Protein AF-A0A8R1EH06-F1 (afdb_monomer)

Sequence (81 aa):
MISQYVKKSRSAIRSYLNNPLYYGKKKSTGRPRKVTSRDERNIIRVVSNSPKNLYDVRAELNLSVCKQTVHNAITRSGTIV

Secondary structure (DSSP, 8-state):
-HHHHHTS-HHHHHHHHH-TTTTTT-----SPPSS-HHHHHHHHHHHHHS---HHHHHHHTT--S-HHHHHHHHHHHT---

InterPro domains:
  IPR009057 Homedomain-like superfamily [SSF46689] (34-78)
  IPR036388 Winged helix-like DNA-binding domain superfamily [G3DSA:1.10.10.10] (35-78)
  IPR048703 Transposable element Tc3 transposase-like, DNA-binding HTH domain [PF21517] (38-77)

Radius of gyration: 22.66 Å; Cα contacts (8 Å, |Δi|>4): 45; chains: 1; bounding box: 41×26×58 Å

Solvent-accessible surface area (backbone atoms only — not comparable to full-atom values): 5243 Å² total; per-residue (Å²): 113,70,40,69,80,70,72,46,56,64,64,60,52,49,55,32,70,77,37,61,93,56,54,88,65,76,76,81,91,70,81,82,72,93,63,50,78,65,52,45,51,50,52,46,52,55,53,75,75,41,99,65,56,64,64,56,54,34,59,78,67,67,50,97,64,57,62,67,58,58,52,54,48,45,65,71,67,65,80,70,133

Organism: Caenorhabditis japonica (NCBI:txid281687)

Mean predicted aligned error: 6.06 Å

Foldseek 3Di:
DVCVVVVHDPVLVVVCVVPVPCPPVDDDPDDDALADPVLLVQLLVVCLVDPDQLVCSCVVSVRPDDSVSSVVSNVVVVSDD

pLDDT: mean 92.08, std 7.35, range [47.81, 96.19]

Structure (mmCIF, N/CA/C/O backbone):
data_AF-A0A8R1EH06-F1
#
_entry.id   AF-A0A8R1EH06-F1
#
loop_
_atom_site.group_PDB
_atom_site.id
_atom_site.type_symbol
_atom_site.label_atom_id
_atom_site.label_alt_id
_atom_site.label_comp_id
_atom_site.label_asym_id
_atom_site.label_entity_id
_atom_site.label_seq_id
_atom_site.pdbx_PDB_ins_code
_atom_site.Cartn_x
_atom_site.Cartn_y
_atom_site.Cartn_z
_atom_site.occupancy
_atom_site.B_iso_or_equiv
_atom_site.auth_seq_id
_atom_site.auth_comp_id
_atom_site.auth_asym_id
_atom_site.auth_atom_id
_atom_site.pdbx_PDB_model_num
ATOM 1 N N . MET A 1 1 ? 23.834 -5.962 -36.915 1.00 76.19 1 MET A N 1
ATOM 2 C CA . MET A 1 1 ? 24.276 -4.633 -37.383 1.00 76.19 1 MET A CA 1
ATOM 3 C C . MET A 1 1 ? 23.856 -3.527 -36.415 1.00 76.19 1 MET A C 1
ATOM 5 O O . MET A 1 1 ? 24.694 -3.167 -35.607 1.00 76.19 1 MET A O 1
ATOM 9 N N . ILE A 1 2 ? 22.594 -3.076 -36.342 1.00 88.25 2 ILE A N 1
ATOM 10 C CA . ILE A 1 2 ? 22.174 -1.962 -35.442 1.00 88.25 2 ILE A CA 1
ATOM 11 C C . ILE A 1 2 ? 22.536 -2.163 -33.955 1.00 88.25 2 ILE A C 1
ATOM 13 O O . ILE A 1 2 ? 22.949 -1.220 -33.286 1.00 88.25 2 ILE A O 1
ATOM 17 N N . SER A 1 3 ? 22.448 -3.389 -33.429 1.00 89.81 3 SER A N 1
ATOM 18 C CA . SER A 1 3 ? 22.760 -3.672 -32.018 1.00 89.81 3 SER A CA 1
ATOM 19 C C . SER A 1 3 ? 24.201 -3.375 -31.603 1.00 89.81 3 SER A C 1
ATOM 21 O O . SER A 1 3 ? 24.434 -3.059 -30.440 1.00 89.81 3 SER A O 1
ATOM 23 N N . GLN A 1 4 ? 25.153 -3.460 -32.535 1.00 92.50 4 GLN A N 1
ATOM 24 C CA . GLN A 1 4 ? 26.563 -3.160 -32.271 1.00 92.50 4 GLN A CA 1
ATOM 25 C C . GLN A 1 4 ? 26.807 -1.645 -32.245 1.00 92.50 4 GLN A C 1
ATOM 27 O O . GLN A 1 4 ? 27.490 -1.161 -31.349 1.00 92.50 4 GLN A O 1
ATOM 32 N N . TYR A 1 5 ? 26.163 -0.894 -33.146 1.00 94.50 5 TYR A N 1
ATOM 33 C CA . TYR A 1 5 ? 26.234 0.571 -33.174 1.00 94.50 5 TYR A CA 1
ATOM 34 C C . TYR A 1 5 ? 25.570 1.212 -31.946 1.00 94.50 5 TYR A C 1
ATOM 36 O O . TYR A 1 5 ? 26.128 2.121 -31.342 1.00 94.50 5 TYR A O 1
ATOM 44 N N . VAL A 1 6 ? 24.402 0.704 -31.533 1.00 92.62 6 VAL A N 1
ATOM 45 C CA . VAL A 1 6 ? 23.616 1.256 -30.410 1.00 92.62 6 VAL A CA 1
ATOM 46 C C . VAL A 1 6 ? 24.025 0.649 -29.054 1.00 92.62 6 VAL A C 1
ATOM 48 O O . VAL A 1 6 ? 23.577 1.105 -28.005 1.00 92.62 6 VAL A O 1
ATOM 51 N N . LYS A 1 7 ? 24.883 -0.383 -29.046 1.00 95.38 7 LYS A N 1
ATOM 52 C CA . LYS A 1 7 ? 25.336 -1.115 -27.843 1.00 95.38 7 LYS A CA 1
ATOM 53 C C . LYS A 1 7 ? 24.176 -1.587 -26.948 1.00 95.38 7 LYS A C 1
ATOM 55 O O . LYS A 1 7 ? 24.231 -1.508 -25.720 1.00 95.38 7 LYS A O 1
ATOM 60 N N . LYS A 1 8 ? 23.095 -2.075 -27.563 1.00 94.31 8 LYS A N 1
ATOM 61 C CA . LYS A 1 8 ? 21.910 -2.622 -26.878 1.00 94.31 8 LYS A CA 1
ATOM 62 C C . LYS A 1 8 ? 21.583 -4.015 -27.392 1.00 94.31 8 LYS A C 1
ATOM 64 O O . LYS A 1 8 ? 21.913 -4.374 -28.522 1.00 94.31 8 LYS A O 1
ATOM 69 N N . SER A 1 9 ? 20.908 -4.806 -26.561 1.00 95.19 9 SER A N 1
ATOM 70 C CA . SER A 1 9 ? 20.459 -6.136 -26.963 1.00 95.19 9 SER A CA 1
ATOM 71 C C . SER A 1 9 ? 19.483 -6.047 -28.139 1.00 95.19 9 SER A C 1
ATOM 73 O O . SER A 1 9 ? 18.682 -5.115 -28.253 1.00 95.19 9 SER A O 1
ATOM 75 N N . ARG A 1 10 ? 19.517 -7.059 -29.013 1.00 94.44 10 ARG A N 1
ATOM 76 C CA . ARG A 1 10 ? 18.576 -7.165 -30.140 1.00 94.44 10 ARG A CA 1
ATOM 77 C C . ARG A 1 10 ? 17.119 -7.167 -29.666 1.00 94.44 10 ARG A C 1
ATOM 79 O O . ARG A 1 10 ? 16.269 -6.600 -30.341 1.00 94.44 10 ARG A O 1
ATOM 86 N N . SER A 1 11 ? 16.843 -7.760 -28.500 1.00 95.12 11 SER A N 1
ATOM 87 C CA . SER A 1 11 ? 15.508 -7.781 -27.895 1.00 95.12 11 SER A CA 1
ATOM 88 C C . SER A 1 11 ? 15.035 -6.391 -27.475 1.00 95.12 11 SER A C 1
ATOM 90 O O . SER A 1 11 ? 13.914 -6.027 -27.804 1.00 95.12 11 SER A O 1
ATOM 92 N N . ALA A 1 12 ? 15.883 -5.583 -26.830 1.00 93.38 12 ALA A N 1
ATOM 93 C CA . ALA A 1 12 ? 15.529 -4.213 -26.461 1.00 93.38 12 ALA A CA 1
ATOM 94 C C . ALA A 1 12 ? 15.251 -3.348 -27.700 1.00 93.38 12 ALA A C 1
ATOM 96 O O . ALA A 1 12 ? 14.265 -2.616 -27.736 1.00 93.38 12 ALA A O 1
ATOM 97 N N . ILE A 1 13 ? 16.078 -3.490 -28.740 1.00 94.75 13 ILE A N 1
ATOM 98 C CA . ILE A 1 13 ? 15.905 -2.772 -30.011 1.00 94.75 13 ILE A CA 1
ATOM 99 C C . ILE A 1 13 ? 14.597 -3.184 -30.689 1.00 94.75 13 ILE A C 1
ATOM 101 O O . ILE A 1 13 ? 13.832 -2.323 -31.105 1.00 94.75 13 ILE A O 1
ATOM 105 N N . ARG A 1 14 ? 14.294 -4.486 -30.747 1.00 94.88 14 ARG A N 1
ATOM 106 C CA . ARG A 1 14 ? 13.031 -4.984 -31.306 1.00 94.88 14 ARG A CA 1
ATOM 107 C C . ARG A 1 14 ? 11.822 -4.484 -30.513 1.00 94.88 14 ARG A C 1
ATOM 109 O O . ARG A 1 14 ? 10.858 -4.034 -31.119 1.00 94.88 14 ARG A O 1
ATOM 116 N N . SER A 1 15 ? 11.879 -4.515 -29.181 1.00 94.38 15 SER A N 1
ATOM 117 C CA . SER A 1 15 ? 10.808 -3.992 -28.322 1.00 94.38 15 SER A CA 1
ATOM 118 C C . SER A 1 15 ? 10.570 -2.497 -28.531 1.00 94.38 15 SER A C 1
ATOM 120 O O . SER A 1 15 ? 9.421 -2.065 -28.524 1.00 94.38 15 SER A O 1
ATOM 122 N N . TYR A 1 16 ? 11.634 -1.719 -28.742 1.00 94.81 16 TYR A N 1
ATOM 123 C CA . TYR A 1 16 ? 11.527 -0.304 -29.089 1.00 94.81 16 TYR A CA 1
ATOM 124 C C . TYR A 1 16 ? 10.907 -0.105 -30.477 1.00 94.81 16 TYR A C 1
ATOM 126 O O . TYR A 1 16 ? 9.928 0.617 -30.594 1.00 94.81 16 TYR A O 1
ATOM 134 N N . LEU A 1 17 ? 11.413 -0.779 -31.515 1.00 95.00 17 LEU A N 1
ATOM 135 C CA . LEU A 1 17 ? 10.922 -0.622 -32.892 1.00 95.00 17 LEU A CA 1
ATOM 136 C C . LEU A 1 17 ? 9.469 -1.081 -33.074 1.00 95.00 17 LEU A C 1
ATOM 138 O O . LEU A 1 17 ? 8.737 -0.480 -33.851 1.00 95.00 17 LEU A O 1
ATOM 142 N N . ASN A 1 18 ? 9.037 -2.112 -32.342 1.00 95.38 18 ASN A N 1
ATOM 143 C CA . ASN A 1 18 ? 7.654 -2.589 -32.380 1.00 95.38 18 ASN A CA 1
ATOM 144 C C . ASN A 1 18 ? 6.660 -1.572 -31.797 1.00 95.38 18 ASN A C 1
ATOM 146 O O . ASN A 1 18 ? 5.494 -1.575 -32.180 1.00 95.38 18 ASN A O 1
ATOM 150 N N . ASN A 1 19 ? 7.085 -0.751 -30.830 1.00 94.50 19 ASN A N 1
ATOM 151 C CA . ASN A 1 19 ? 6.225 0.257 -30.222 1.00 94.50 19 ASN A CA 1
ATOM 152 C C . ASN A 1 19 ? 7.030 1.456 -29.678 1.00 94.50 19 ASN A C 1
ATOM 154 O O . ASN A 1 19 ? 7.163 1.627 -28.458 1.00 94.50 19 ASN A O 1
ATOM 158 N N . PRO A 1 20 ? 7.561 2.312 -30.567 1.00 94.88 20 PRO A N 1
ATOM 159 C CA . PRO A 1 20 ? 8.479 3.374 -30.168 1.00 94.88 20 PRO A CA 1
ATOM 160 C C . PRO A 1 20 ? 7.773 4.470 -29.368 1.00 94.88 20 PRO A C 1
ATOM 162 O O . PRO A 1 20 ? 8.363 5.047 -28.456 1.00 94.88 20 PRO A O 1
ATOM 165 N N . LEU A 1 21 ? 6.487 4.718 -29.646 1.00 95.94 21 LEU A N 1
ATOM 166 C CA . LEU A 1 21 ? 5.705 5.756 -28.972 1.00 95.94 21 LEU A CA 1
ATOM 167 C C . LEU A 1 21 ? 5.435 5.439 -27.497 1.00 95.94 21 LEU A C 1
ATOM 169 O O . LEU A 1 21 ? 5.287 6.373 -26.707 1.00 95.94 21 LEU A O 1
ATOM 173 N N . TYR A 1 22 ? 5.372 4.161 -27.111 1.00 94.81 22 TYR A N 1
ATOM 174 C CA . TYR A 1 22 ? 5.063 3.744 -25.737 1.00 94.81 22 TYR A CA 1
ATOM 175 C C . TYR A 1 22 ? 6.228 3.058 -25.008 1.00 94.81 22 TYR A C 1
ATOM 177 O O . TYR A 1 22 ? 6.094 2.717 -23.827 1.00 94.81 22 TYR A O 1
ATOM 185 N N . TYR A 1 23 ? 7.382 2.887 -25.657 1.00 94.06 23 TYR A N 1
ATOM 186 C CA . TYR A 1 23 ? 8.564 2.305 -25.026 1.00 94.06 23 TYR A CA 1
ATOM 187 C C . TYR A 1 23 ? 8.982 3.097 -23.777 1.00 94.06 23 TYR A C 1
ATOM 189 O O . TYR A 1 23 ? 9.097 4.320 -23.801 1.00 94.06 23 TYR A O 1
ATOM 197 N N . GLY A 1 24 ? 9.176 2.398 -22.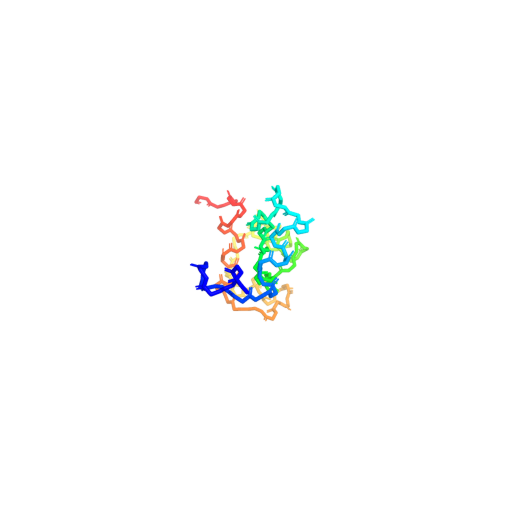655 1.00 91.69 24 GLY A N 1
ATOM 198 C CA . GLY A 1 24 ? 9.575 3.007 -21.379 1.00 91.69 24 GLY A CA 1
ATOM 199 C C . GLY A 1 24 ? 8.500 3.847 -20.672 1.00 91.69 24 GLY A C 1
ATOM 200 O O . GLY A 1 24 ? 8.730 4.284 -19.548 1.00 91.69 24 GLY A O 1
ATOM 201 N N . LYS A 1 25 ? 7.314 4.050 -21.265 1.00 94.25 25 LYS A N 1
ATOM 202 C CA . LYS A 1 25 ? 6.233 4.838 -20.640 1.00 94.25 25 LYS A CA 1
ATOM 203 C C . LYS A 1 25 ? 5.443 4.060 -19.589 1.00 94.25 25 LYS A C 1
ATOM 205 O O . LYS A 1 25 ? 4.849 4.658 -18.693 1.00 94.25 25 LYS A O 1
ATOM 210 N N . LYS A 1 26 ? 5.430 2.728 -19.677 1.00 92.12 26 LYS A N 1
ATOM 211 C CA . LYS A 1 26 ? 4.738 1.872 -18.708 1.00 92.12 26 LYS A CA 1
ATOM 212 C C . LYS A 1 26 ? 5.479 1.889 -17.369 1.00 92.12 26 LYS A C 1
ATOM 214 O O . LYS A 1 26 ? 6.528 1.265 -17.231 1.00 92.12 26 LYS A O 1
ATOM 219 N N . LYS A 1 27 ? 4.906 2.566 -16.371 1.00 93.69 27 LYS A N 1
ATOM 220 C CA . LYS A 1 27 ? 5.405 2.542 -14.991 1.00 93.69 27 LYS A CA 1
ATOM 221 C C . LYS A 1 27 ? 4.923 1.282 -14.273 1.00 93.69 27 LYS A C 1
ATOM 223 O O . LYS A 1 27 ? 3.767 0.888 -14.407 1.00 93.69 27 LYS A O 1
ATOM 228 N N . SER A 1 28 ? 5.812 0.663 -13.501 1.00 92.25 28 SER A N 1
ATOM 229 C CA . SER A 1 28 ? 5.419 -0.369 -12.542 1.00 92.25 28 SER A CA 1
ATOM 230 C C . SER A 1 28 ? 4.793 0.300 -11.322 1.00 92.25 28 SER A C 1
ATOM 232 O O . SER A 1 28 ? 5.332 1.278 -10.808 1.00 92.25 28 SER A O 1
ATOM 234 N N . THR A 1 29 ? 3.676 -0.238 -10.843 1.00 89.81 29 THR A N 1
ATOM 235 C CA . THR A 1 29 ? 2.998 0.220 -9.621 1.00 89.81 29 THR A CA 1
ATOM 236 C C . THR A 1 29 ? 3.793 -0.087 -8.348 1.00 89.81 29 THR A C 1
ATOM 238 O O . THR A 1 29 ? 3.436 0.386 -7.273 1.00 89.81 29 THR A O 1
ATOM 241 N N . GLY A 1 30 ? 4.872 -0.869 -8.453 1.00 93.62 30 GLY A N 1
ATOM 242 C CA . GLY A 1 30 ? 5.678 -1.295 -7.315 1.00 93.62 30 GLY A CA 1
ATOM 243 C C . GLY A 1 30 ? 5.017 -2.410 -6.504 1.00 93.62 30 GLY A C 1
ATOM 244 O O . GLY A 1 30 ? 4.051 -3.044 -6.933 1.00 93.62 30 GLY A O 1
ATOM 245 N N . ARG A 1 31 ? 5.579 -2.681 -5.323 1.00 94.25 31 ARG A N 1
ATOM 246 C CA . ARG A 1 31 ? 5.112 -3.751 -4.436 1.00 94.25 31 ARG A CA 1
ATOM 247 C C . ARG A 1 31 ? 3.750 -3.387 -3.820 1.00 94.25 31 ARG A C 1
ATOM 249 O O . ARG A 1 31 ? 3.631 -2.294 -3.262 1.00 94.25 31 ARG A O 1
ATOM 256 N N . PRO A 1 32 ? 2.758 -4.299 -3.833 1.00 93.19 32 PRO A N 1
ATOM 257 C CA . PRO A 1 32 ? 1.500 -4.095 -3.124 1.00 93.19 32 PRO A CA 1
ATOM 258 C C . PRO A 1 32 ? 1.703 -3.842 -1.627 1.00 93.19 32 PRO A C 1
ATOM 260 O O . PRO A 1 32 ? 2.645 -4.348 -1.007 1.00 93.19 32 PRO A O 1
ATOM 263 N N . ARG A 1 33 ? 0.796 -3.063 -1.033 1.00 93.31 33 ARG A N 1
ATOM 264 C CA . ARG A 1 33 ? 0.799 -2.793 0.410 1.00 93.31 33 ARG A CA 1
ATOM 265 C C . ARG A 1 33 ? 0.404 -4.046 1.195 1.00 93.31 33 ARG A C 1
ATOM 267 O O . ARG A 1 33 ? -0.318 -4.899 0.693 1.00 93.31 33 ARG A O 1
ATOM 274 N N . LYS A 1 34 ? 0.861 -4.123 2.450 1.00 94.00 34 LYS A N 1
ATOM 275 C CA . LYS A 1 34 ? 0.500 -5.206 3.385 1.00 94.00 34 LYS A CA 1
ATOM 276 C C . LYS A 1 34 ? -0.913 -5.078 3.961 1.00 94.00 34 LYS A C 1
ATOM 278 O O . LYS A 1 34 ? -1.467 -6.072 4.402 1.00 94.00 34 LYS A O 1
ATOM 283 N N . VAL A 1 35 ? -1.454 -3.863 3.992 1.00 94.56 35 VAL A N 1
ATOM 284 C CA . VAL A 1 35 ? -2.828 -3.574 4.420 1.00 94.56 35 VAL A CA 1
ATOM 285 C C . VAL A 1 35 ? -3.705 -3.416 3.190 1.00 94.56 35 VAL A C 1
ATOM 287 O O . VAL A 1 35 ? -3.316 -2.740 2.233 1.00 94.56 35 VAL A O 1
ATOM 290 N N . THR A 1 36 ? -4.877 -4.046 3.209 1.00 94.94 36 THR A N 1
ATOM 291 C CA . THR A 1 36 ? -5.867 -3.881 2.145 1.00 94.94 36 THR A CA 1
ATOM 292 C C . THR A 1 36 ? -6.582 -2.541 2.293 1.00 94.94 36 THR A C 1
ATOM 294 O O . THR A 1 36 ? -6.609 -1.947 3.370 1.00 94.94 36 THR A O 1
ATOM 297 N N . SER A 1 37 ? -7.248 -2.073 1.236 1.00 94.62 37 SER A N 1
ATOM 298 C CA . SER A 1 37 ? -8.074 -0.862 1.326 1.00 94.62 37 SER A CA 1
ATOM 299 C C . SER A 1 37 ? -9.212 -0.994 2.347 1.00 94.62 37 SER A C 1
ATOM 301 O O . SER A 1 37 ? -9.687 0.012 2.865 1.00 94.62 37 SER A O 1
ATOM 303 N N . ARG A 1 38 ? -9.671 -2.220 2.642 1.00 96.19 38 ARG A N 1
ATOM 304 C CA . ARG A 1 38 ? -10.668 -2.474 3.692 1.00 96.19 38 ARG A CA 1
ATOM 305 C C . ARG A 1 38 ? -10.054 -2.294 5.078 1.00 96.19 38 ARG A C 1
ATOM 307 O O . ARG A 1 38 ? -10.665 -1.632 5.912 1.00 96.19 38 ARG A O 1
ATOM 314 N N . ASP A 1 39 ? -8.857 -2.830 5.292 1.00 95.38 39 ASP A N 1
ATOM 315 C CA . ASP A 1 39 ? -8.141 -2.685 6.561 1.00 95.38 39 ASP A C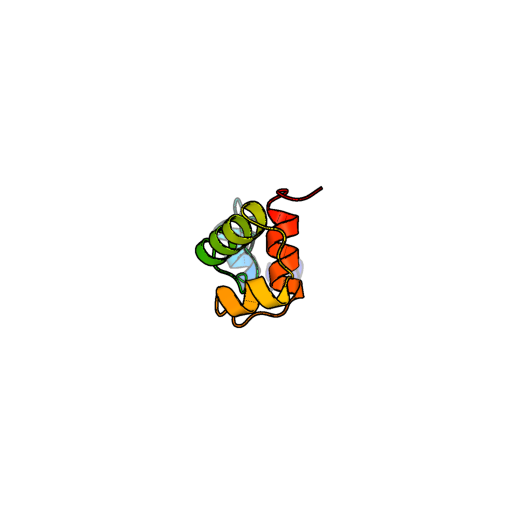A 1
ATOM 316 C C . ASP A 1 39 ? -7.799 -1.223 6.821 1.00 95.38 39 ASP A C 1
ATOM 318 O O . ASP A 1 39 ? -8.044 -0.737 7.918 1.00 95.38 39 ASP A O 1
ATOM 322 N N . GLU A 1 40 ? -7.326 -0.494 5.804 1.00 94.81 40 GLU A N 1
ATOM 323 C CA . GLU A 1 40 ? -7.061 0.946 5.911 1.00 94.81 40 GLU A CA 1
ATOM 324 C C . GLU A 1 40 ? -8.321 1.703 6.370 1.00 94.81 40 GLU A C 1
ATOM 326 O O . GLU A 1 40 ? -8.257 2.458 7.337 1.00 94.81 40 GLU A O 1
ATOM 331 N N . ARG A 1 41 ? -9.496 1.439 5.777 1.00 95.38 41 ARG A N 1
ATOM 332 C CA . ARG A 1 41 ? -10.760 2.061 6.220 1.00 95.38 41 ARG A CA 1
ATOM 333 C C . ARG A 1 41 ? -11.157 1.680 7.644 1.00 95.38 41 ARG A C 1
ATOM 335 O O . ARG A 1 41 ? -11.649 2.527 8.383 1.00 95.38 41 ARG A O 1
ATOM 342 N N . ASN A 1 42 ? -10.968 0.421 8.032 1.00 95.44 42 ASN A N 1
ATOM 343 C CA . ASN A 1 42 ? -11.290 -0.038 9.382 1.00 95.44 42 ASN A CA 1
ATOM 344 C C . ASN A 1 42 ? -10.367 0.583 10.433 1.00 95.44 42 ASN A C 1
ATOM 346 O O . ASN A 1 42 ? -10.862 1.011 11.471 1.00 95.44 42 ASN A O 1
ATOM 350 N N . ILE A 1 43 ? -9.066 0.687 10.143 1.00 94.50 43 ILE A N 1
ATOM 351 C CA . ILE A 1 43 ? -8.091 1.393 10.984 1.00 94.50 43 ILE A CA 1
ATOM 352 C C . ILE A 1 43 ? -8.559 2.831 11.203 1.00 94.50 43 ILE A C 1
ATOM 354 O O . ILE A 1 43 ? -8.675 3.265 12.345 1.00 94.50 43 ILE A O 1
ATOM 358 N N . ILE A 1 44 ? -8.885 3.544 10.119 1.00 93.75 44 ILE A N 1
ATOM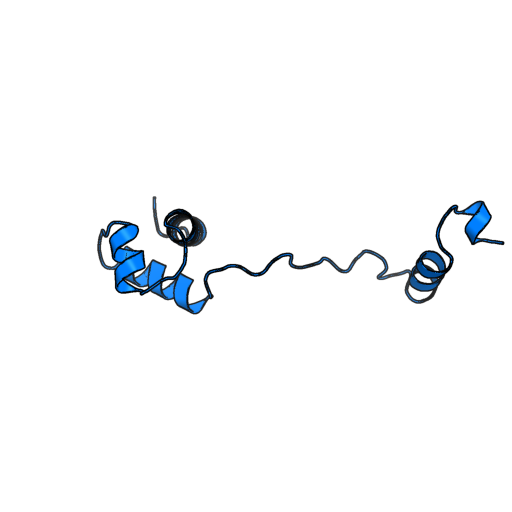 359 C CA . ILE A 1 44 ? -9.329 4.941 10.186 1.00 93.75 44 ILE A CA 1
ATOM 360 C C . ILE A 1 44 ? -10.601 5.057 11.025 1.00 93.75 44 ILE A C 1
ATOM 362 O O . ILE A 1 44 ? -10.649 5.860 11.945 1.00 93.75 44 ILE A O 1
ATOM 366 N N . ARG A 1 45 ? -11.605 4.212 10.772 1.00 93.62 45 ARG A N 1
ATOM 367 C CA . ARG A 1 45 ? -12.871 4.222 11.514 1.00 93.62 45 ARG A CA 1
ATOM 368 C C . ARG A 1 45 ? -12.674 4.008 13.017 1.00 93.62 45 ARG A C 1
ATOM 370 O O . ARG A 1 45 ? -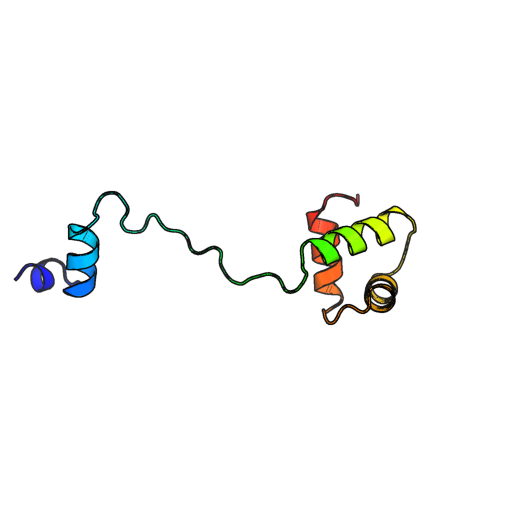13.288 4.710 13.810 1.00 93.62 45 ARG A O 1
ATOM 377 N N . VAL A 1 46 ? -11.850 3.037 13.414 1.00 93.62 46 VAL A N 1
ATOM 378 C CA . VAL A 1 46 ? -11.596 2.743 14.835 1.00 93.62 46 VAL A CA 1
ATOM 379 C C . VAL A 1 46 ? -10.918 3.929 15.519 1.00 93.62 46 VAL A C 1
ATOM 381 O O . VAL A 1 46 ? -11.336 4.325 16.603 1.00 93.62 46 VAL A O 1
ATOM 384 N N . VAL A 1 47 ? -9.917 4.514 14.862 1.00 92.38 47 VAL A N 1
ATOM 385 C CA . VAL A 1 47 ? -9.141 5.644 15.386 1.00 92.38 47 VAL A CA 1
ATOM 386 C C . VAL A 1 47 ? -9.960 6.937 15.428 1.00 92.38 47 VAL A C 1
ATOM 388 O O . VAL A 1 47 ? -9.836 7.703 16.375 1.00 92.38 47 VAL A O 1
ATOM 391 N N . SER A 1 48 ? -10.832 7.174 14.446 1.00 90.19 48 SER A N 1
ATOM 392 C CA . SER A 1 48 ? -11.715 8.348 14.424 1.00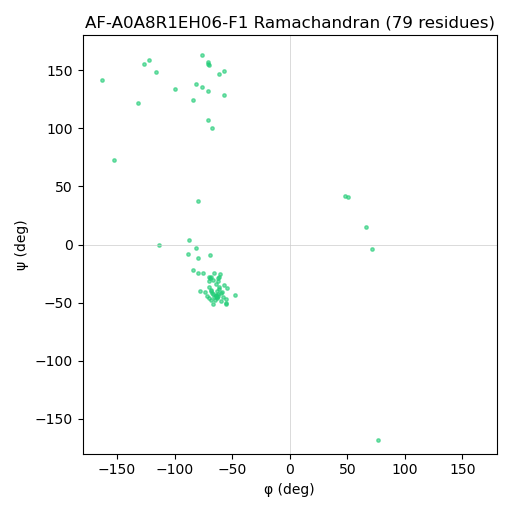 90.19 48 SE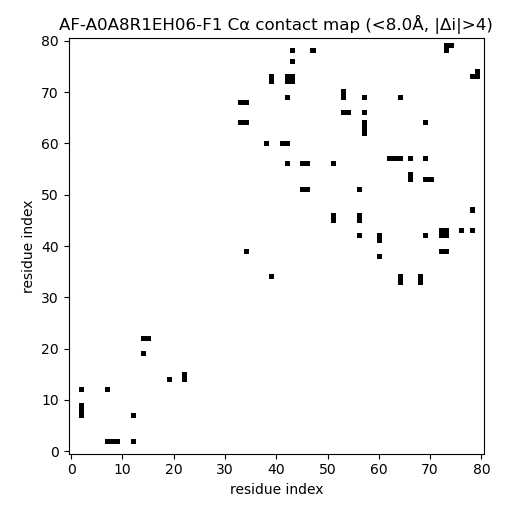R A CA 1
ATOM 393 C C . SER A 1 48 ? -12.814 8.294 15.485 1.00 90.19 48 SER A C 1
ATOM 395 O O . SER A 1 48 ? -13.271 9.338 15.935 1.00 90.19 48 SER A O 1
ATOM 397 N N . ASN A 1 49 ? -13.241 7.097 15.894 1.00 91.00 49 ASN A N 1
ATOM 398 C CA . ASN A 1 49 ? -14.299 6.940 16.890 1.00 91.00 49 ASN A CA 1
ATOM 399 C C . ASN A 1 49 ? -13.789 7.028 18.337 1.00 91.00 49 ASN A C 1
ATOM 401 O O . ASN A 1 49 ? -14.586 7.257 19.243 1.00 91.00 49 ASN A O 1
ATOM 405 N N . SER A 1 50 ? -12.499 6.781 18.587 1.00 86.19 50 SER A N 1
ATOM 406 C CA . SER A 1 50 ? -11.942 6.772 19.941 1.00 86.19 50 SER A CA 1
ATOM 407 C C . SER A 1 50 ? -10.412 6.885 19.926 1.00 86.19 50 SER A C 1
ATOM 409 O O . SER A 1 50 ? -9.767 6.239 19.093 1.00 86.19 50 SER A O 1
ATOM 411 N N . PRO A 1 51 ? -9.804 7.634 20.868 1.00 87.31 51 PRO A N 1
ATOM 412 C CA . PRO A 1 51 ? -8.358 7.646 21.040 1.00 87.31 51 PRO A CA 1
ATOM 413 C C . PRO A 1 51 ? -7.888 6.280 21.557 1.00 87.31 51 PRO A C 1
ATOM 415 O O . PRO A 1 51 ? -7.991 5.969 22.742 1.00 87.31 51 PRO A O 1
ATOM 418 N N . LYS A 1 52 ? -7.365 5.454 20.651 1.00 89.88 52 LYS A N 1
ATOM 419 C CA . LYS A 1 52 ? -6.809 4.131 20.958 1.00 89.88 52 LYS A CA 1
ATOM 420 C C . LYS A 1 52 ? -5.326 4.083 20.645 1.00 89.88 52 LYS A C 1
ATOM 422 O O . LYS A 1 52 ? -4.846 4.721 19.705 1.00 89.88 52 LYS A O 1
ATOM 427 N N . ASN A 1 53 ? -4.591 3.283 21.412 1.00 92.50 53 ASN A N 1
ATOM 428 C CA . ASN A 1 53 ? -3.191 3.053 21.105 1.00 92.50 53 ASN A CA 1
ATOM 429 C C . ASN A 1 53 ? -3.068 2.177 19.834 1.00 92.50 53 ASN A C 1
ATOM 431 O O . ASN A 1 53 ? -3.964 1.413 19.474 1.00 92.50 53 ASN A O 1
ATOM 435 N N . LEU A 1 54 ? -1.936 2.270 19.132 1.00 93.50 54 LEU A N 1
ATOM 436 C CA . LEU A 1 54 ? -1.741 1.546 17.867 1.00 93.50 54 LEU A CA 1
ATOM 437 C C . LEU A 1 54 ? -1.694 0.014 18.020 1.00 93.50 54 LEU A C 1
ATOM 439 O O . LEU A 1 54 ? -1.940 -0.700 17.046 1.00 93.50 54 LEU A O 1
ATOM 443 N N . TYR A 1 55 ? -1.330 -0.495 19.199 1.00 95.06 55 TYR A N 1
ATOM 444 C CA . TYR A 1 55 ? -1.341 -1.929 19.489 1.00 95.06 55 TYR A CA 1
ATOM 445 C C . TYR A 1 55 ? -2.771 -2.439 19.670 1.00 95.06 55 TYR A C 1
ATOM 447 O O . TYR A 1 55 ? -3.093 -3.482 19.109 1.00 95.06 55 TYR A O 1
ATOM 455 N N . ASP A 1 56 ? -3.629 -1.675 20.344 1.00 94.81 56 ASP A N 1
ATOM 456 C CA . ASP A 1 56 ? -5.042 -1.993 20.540 1.00 94.81 56 ASP A CA 1
ATOM 457 C C . ASP A 1 56 ? -5.761 -2.026 19.197 1.00 94.81 56 ASP A C 1
ATOM 459 O O . ASP A 1 56 ? -6.436 -3.000 18.894 1.00 94.81 56 ASP A O 1
ATOM 463 N N . VAL A 1 57 ? -5.536 -1.027 18.333 1.00 94.19 57 VAL A N 1
ATOM 464 C CA . VAL A 1 57 ? -6.115 -1.002 16.977 1.00 94.19 57 VAL A CA 1
ATOM 465 C C . VAL A 1 57 ? -5.673 -2.223 16.172 1.00 94.19 57 VAL A C 1
ATOM 467 O O . VAL A 1 57 ? -6.471 -2.838 15.466 1.00 94.19 57 VAL A O 1
ATOM 470 N N . ARG A 1 58 ? -4.394 -2.598 16.275 1.00 95.75 58 ARG A N 1
ATOM 471 C CA . ARG A 1 58 ? -3.862 -3.789 15.607 1.00 95.75 58 ARG A CA 1
ATOM 472 C C . ARG A 1 58 ? -4.509 -5.070 16.139 1.00 95.75 58 ARG A C 1
ATOM 474 O O . ARG A 1 58 ? -4.824 -5.940 15.331 1.00 95.75 58 ARG A O 1
ATOM 481 N N . ALA A 1 59 ? -4.652 -5.195 17.456 1.00 95.69 59 ALA A N 1
ATOM 482 C CA . ALA A 1 59 ? -5.221 -6.366 18.112 1.00 95.69 59 ALA A CA 1
ATOM 483 C C . ALA A 1 59 ? -6.724 -6.496 17.824 1.00 95.69 59 ALA A C 1
ATOM 485 O O . ALA A 1 59 ? -7.169 -7.549 17.384 1.00 95.69 59 ALA A O 1
ATOM 486 N N . GLU A 1 60 ? -7.484 -5.411 17.963 1.00 95.25 60 GLU A N 1
ATOM 487 C CA . GLU A 1 60 ? -8.925 -5.348 17.693 1.00 95.25 60 GLU A CA 1
ATOM 488 C C . GLU A 1 60 ? -9.256 -5.719 16.245 1.00 95.25 60 GLU A C 1
ATOM 490 O O . GLU A 1 60 ? -10.207 -6.452 15.979 1.00 95.25 60 GLU A O 1
ATOM 495 N N . LEU A 1 61 ? -8.441 -5.250 15.299 1.00 95.12 61 LEU A N 1
ATOM 496 C CA . LEU A 1 61 ? -8.600 -5.554 13.878 1.00 95.12 61 LEU A CA 1
ATOM 497 C C . LEU A 1 61 ? -7.885 -6.845 13.447 1.00 95.12 61 LEU A C 1
ATOM 499 O O . LEU A 1 61 ? -7.887 -7.161 12.259 1.00 95.12 61 LEU A O 1
ATOM 503 N N . ASN A 1 62 ? -7.274 -7.584 14.381 1.00 95.69 62 ASN A N 1
ATOM 504 C CA . ASN A 1 62 ? -6.525 -8.821 14.137 1.00 95.69 62 ASN A CA 1
ATOM 505 C C . ASN A 1 62 ? -5.510 -8.710 12.981 1.00 95.69 62 ASN A C 1
ATOM 507 O O . ASN A 1 62 ? -5.368 -9.609 12.149 1.00 95.69 62 ASN A O 1
ATOM 511 N N . LEU A 1 63 ? -4.791 -7.585 12.905 1.00 95.38 63 LEU A N 1
ATOM 512 C CA . LEU A 1 63 ? -3.898 -7.303 11.783 1.00 95.38 63 LEU A CA 1
ATOM 513 C C . LEU A 1 63 ? -2.525 -7.965 11.968 1.00 95.38 63 LEU A C 1
ATOM 515 O O . LEU A 1 63 ? -1.771 -7.672 12.905 1.00 95.38 63 LEU A O 1
ATOM 519 N N . SER A 1 64 ? -2.128 -8.769 10.983 1.00 95.00 64 SER A N 1
ATOM 520 C CA . SER A 1 64 ? -0.806 -9.408 10.886 1.00 95.00 64 SER A CA 1
ATOM 521 C C . SER A 1 64 ? 0.288 -8.465 10.349 1.00 95.00 64 SER A C 1
ATOM 523 O O . SER A 1 64 ? 1.181 -8.858 9.598 1.00 95.00 64 SER A O 1
ATOM 525 N N . VAL A 1 65 ? 0.247 -7.186 10.736 1.00 95.31 65 VAL A N 1
ATOM 526 C CA . VAL A 1 65 ? 1.210 -6.155 10.307 1.00 95.31 65 VAL A CA 1
ATOM 527 C C . VAL A 1 65 ? 1.911 -5.514 11.498 1.00 95.31 65 VAL A C 1
ATOM 529 O O . VAL A 1 65 ? 1.420 -5.552 12.619 1.00 95.31 65 VAL A O 1
ATOM 532 N N . CYS A 1 66 ? 3.074 -4.901 11.281 1.00 95.06 66 CYS A N 1
ATOM 533 C CA . CYS A 1 66 ? 3.761 -4.194 12.361 1.00 95.06 66 CYS A CA 1
ATOM 534 C C . CYS A 1 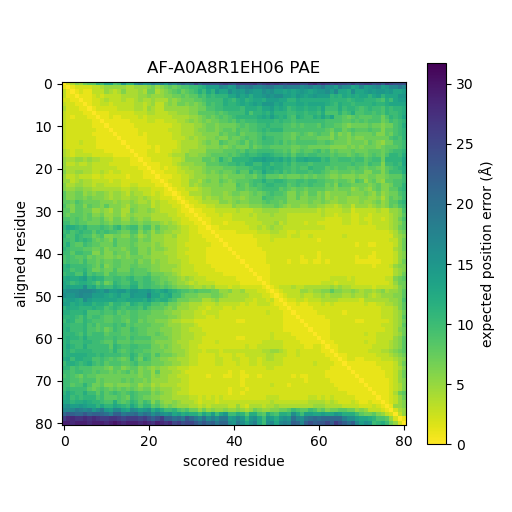66 ? 3.025 -2.898 12.744 1.00 95.06 66 CYS A C 1
ATOM 536 O O . CYS A 1 66 ? 2.343 -2.294 11.913 1.00 95.06 66 CYS A O 1
ATOM 538 N N . LYS A 1 67 ? 3.242 -2.422 13.978 1.00 94.62 67 LYS A N 1
ATOM 539 C CA . LYS A 1 67 ? 2.708 -1.144 14.493 1.00 94.62 67 LYS A CA 1
ATOM 540 C C . LYS A 1 67 ? 2.922 0.016 13.514 1.00 94.62 67 LYS A C 1
ATOM 542 O O . LYS A 1 67 ? 2.001 0.782 13.248 1.00 94.62 67 LYS A O 1
ATOM 547 N N . GLN A 1 68 ? 4.116 0.101 12.922 1.00 95.31 68 GLN A N 1
ATOM 548 C CA . GLN A 1 68 ? 4.450 1.159 11.967 1.00 95.31 68 GLN A CA 1
ATOM 549 C C . GLN A 1 68 ? 3.566 1.132 10.714 1.00 95.31 68 GLN A C 1
ATOM 551 O O . GLN A 1 68 ? 3.275 2.173 10.138 1.00 95.31 68 GLN A O 1
ATOM 556 N N . THR A 1 69 ? 3.106 -0.046 10.283 1.00 95.38 69 THR A N 1
ATOM 557 C CA . THR A 1 69 ? 2.207 -0.150 9.124 1.00 95.38 69 THR A CA 1
ATOM 558 C C . THR A 1 69 ? 0.840 0.455 9.434 1.00 95.38 69 THR A C 1
ATOM 560 O O . THR A 1 69 ? 0.295 1.150 8.579 1.00 95.38 69 THR A O 1
ATOM 563 N N . VAL A 1 70 ? 0.327 0.243 10.652 1.00 95.06 70 VAL A N 1
ATOM 564 C CA . VAL A 1 70 ? -0.924 0.855 11.133 1.00 95.06 70 VAL 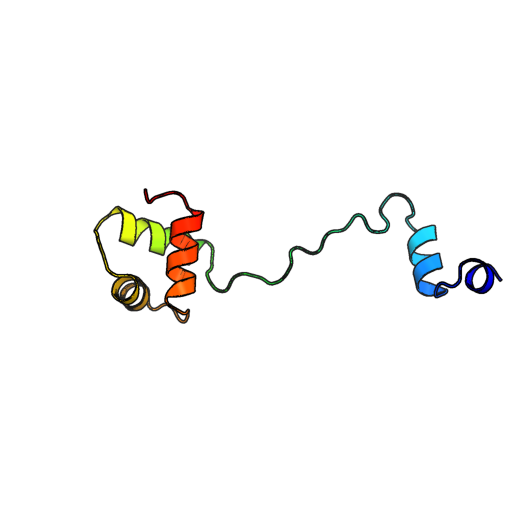A CA 1
ATOM 565 C C . VAL A 1 70 ? -0.765 2.372 11.233 1.00 95.06 70 VAL A C 1
ATOM 567 O O . VAL A 1 70 ? -1.575 3.102 10.675 1.00 95.06 70 VAL A O 1
ATOM 570 N N . HIS A 1 71 ? 0.330 2.848 11.834 1.00 94.25 71 HIS A N 1
ATOM 571 C CA . HIS A 1 71 ? 0.645 4.279 11.892 1.00 94.25 71 HIS A CA 1
ATOM 572 C C . HIS A 1 71 ? 0.689 4.911 10.495 1.00 94.25 71 HIS A C 1
ATOM 574 O O . HIS A 1 71 ? 0.002 5.890 10.231 1.00 94.25 71 HIS A O 1
ATOM 580 N N . ASN A 1 72 ? 1.423 4.304 9.558 1.00 94.81 72 ASN A N 1
ATOM 581 C CA . ASN A 1 72 ? 1.527 4.818 8.195 1.00 94.81 72 ASN A CA 1
ATOM 582 C C . ASN A 1 72 ? 0.173 4.834 7.463 1.00 94.81 72 ASN A C 1
ATOM 584 O O . ASN A 1 72 ? 0.004 5.639 6.551 1.00 94.81 72 ASN A O 1
ATOM 588 N N . ALA A 1 73 ? -0.764 3.940 7.800 1.00 93.44 73 ALA A N 1
ATOM 589 C CA . ALA A 1 73 ? -2.118 3.969 7.247 1.00 93.44 73 ALA A CA 1
ATOM 590 C C . ALA A 1 73 ? -2.902 5.196 7.743 1.00 93.44 73 ALA A C 1
ATOM 592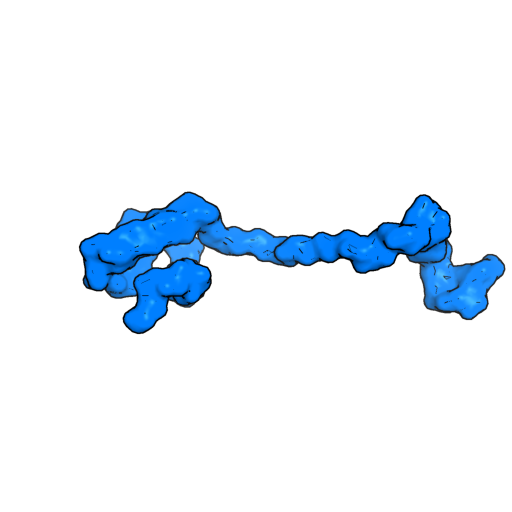 O O . ALA A 1 73 ? -3.559 5.844 6.936 1.00 93.44 73 ALA A O 1
ATOM 593 N N . ILE A 1 74 ? -2.753 5.547 9.023 1.00 92.94 74 ILE A N 1
ATOM 594 C CA . ILE A 1 74 ? -3.379 6.721 9.649 1.00 92.94 74 ILE A CA 1
ATOM 595 C C . ILE A 1 74 ? -2.757 8.026 9.133 1.00 92.94 74 ILE A C 1
ATOM 597 O O . ILE A 1 74 ? -3.464 8.947 8.741 1.00 92.94 74 ILE A O 1
ATOM 601 N N . THR A 1 75 ? -1.426 8.114 9.059 1.00 92.69 75 THR A N 1
ATOM 602 C CA . THR A 1 75 ? -0.755 9.317 8.532 1.00 92.69 75 THR A CA 1
ATOM 603 C C . THR A 1 75 ? -1.142 9.578 7.075 1.00 92.69 75 THR A C 1
ATOM 605 O O . THR A 1 75 ? -1.311 10.721 6.666 1.00 92.69 75 THR A O 1
ATOM 608 N N . ARG A 1 76 ? -1.321 8.517 6.275 1.00 91.75 76 ARG A N 1
ATOM 609 C CA . ARG A 1 76 ? -1.734 8.636 4.869 1.00 91.75 76 ARG A CA 1
ATOM 610 C C . ARG A 1 76 ? -3.168 9.117 4.687 1.00 91.75 76 ARG A C 1
ATOM 612 O O . ARG A 1 76 ? -3.451 9.695 3.643 1.00 91.75 76 ARG A O 1
ATOM 619 N N . SER A 1 77 ? -4.064 8.844 5.632 1.00 87.62 77 SER A N 1
ATOM 620 C CA . SER A 1 77 ? -5.463 9.265 5.524 1.00 87.62 77 SER A CA 1
ATOM 621 C C . SER A 1 77 ? -5.687 10.725 5.897 1.00 87.62 77 SER A C 1
ATOM 623 O O . SER A 1 77 ? -6.767 11.239 5.629 1.00 87.62 77 SER A O 1
ATOM 625 N N . GLY A 1 78 ? -4.697 11.394 6.498 1.00 83.94 78 GLY A N 1
ATOM 626 C CA . GLY A 1 78 ? -4.805 12.802 6.891 1.00 83.94 78 GLY A CA 1
ATOM 627 C C . GLY A 1 78 ? -5.829 13.058 8.001 1.00 83.94 78 GLY A C 1
ATOM 628 O O . GLY A 1 78 ? -6.220 14.197 8.216 1.00 83.94 78 GLY A O 1
ATOM 629 N N . THR A 1 79 ? -6.283 12.010 8.694 1.00 69.69 79 THR A N 1
ATOM 630 C CA . THR A 1 79 ? -7.319 12.089 9.736 1.00 69.69 79 THR A CA 1
ATOM 631 C C . THR A 1 79 ? -6.796 12.530 11.105 1.00 69.69 79 THR A C 1
ATOM 633 O O . THR A 1 79 ? -7.607 12.679 12.013 1.00 69.69 79 THR A O 1
ATOM 636 N N . ILE A 1 80 ? -5.483 12.739 11.278 1.00 59.47 80 ILE A N 1
ATOM 637 C CA . ILE A 1 80 ? -4.887 13.213 12.539 1.00 59.47 80 ILE A CA 1
ATOM 638 C C . ILE A 1 80 ? -3.924 14.382 12.277 1.00 59.47 80 ILE A C 1
ATOM 640 O O . ILE A 1 80 ? -2.952 14.215 11.535 1.00 59.47 80 ILE A O 1
ATOM 644 N N . VAL A 1 81 ? -4.226 15.521 12.920 1.00 47.81 81 VAL A N 1
ATOM 645 C CA . VAL A 1 81 ? -3.310 16.591 13.370 1.00 47.81 81 VAL A CA 1
ATOM 646 C C . VAL A 1 81 ? -2.935 16.284 14.815 1.00 47.81 81 VAL A C 1
ATOM 648 O O . VAL A 1 81 ? -3.856 15.873 15.558 1.00 47.81 81 VAL A O 1
#

Nearest PDB structures (foldseek):
  1u78-assembly1_A  TM=8.486E-01  e=4.307E-06  Caenorhabditis elegans
  2llk-assembly1_A  TM=6.839E-01  e=1.942E+00  Homo sapiens
  4czz-assembly1_B  TM=4.776E-01  e=5.752E-01  Homo sapiens
  5l3b-assembly1_B  TM=4.878E-01  e=1.942E+00  Homo sapiens
  1trr-assembly1_A  TM=4.540E-01  e=5.140E+00  Escherichia coli